Protein AF-A0A1A8JYV3-F1 (afdb_monomer_lite)

Radius of gyration: 14.18 Å; chains: 1; bounding box: 40×17×26 Å

Sequence (66 aa):
STFRVLYNLEVLSSKLMPTSDDEMAKTSSKSFCENFLKAGGLSLVVNVMQRDSIPSEVDYETRQGV

Organism: Nothobranchius kuhntae (NCBI:txid321403)

Structure (mmCIF, N/CA/C/O backbone):
data_AF-A0A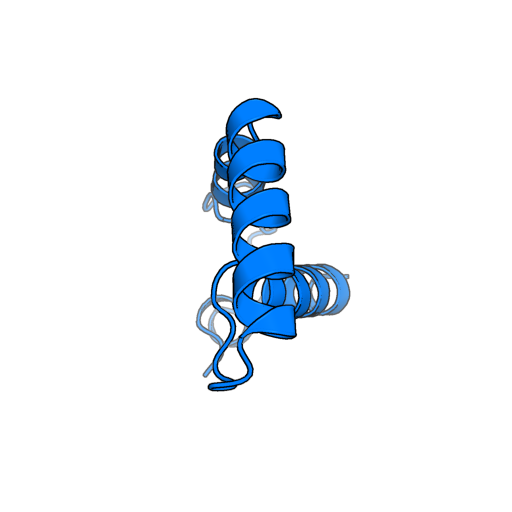1A8JYV3-F1
#
_entry.id   AF-A0A1A8JYV3-F1
#
loop_
_atom_site.group_PDB
_atom_site.id
_atom_site.type_symbol
_atom_site.label_atom_id
_atom_site.label_alt_id
_atom_site.label_comp_id
_atom_site.label_asym_id
_atom_site.label_entity_id
_atom_site.label_seq_id
_atom_site.pdbx_PDB_ins_code
_atom_site.Cartn_x
_atom_site.Cartn_y
_atom_site.Cartn_z
_atom_site.occupancy
_atom_site.B_iso_or_equiv
_atom_site.auth_seq_id
_atom_site.auth_comp_id
_atom_site.auth_asym_id
_atom_site.auth_atom_id
_atom_site.pdbx_PDB_model_num
ATOM 1 N N . SER A 1 1 ? -18.488 8.115 -2.385 1.00 66.75 1 SER A N 1
ATOM 2 C CA . SER A 1 1 ? -18.955 7.032 -3.270 1.00 66.75 1 SER A CA 1
ATOM 3 C C . SER A 1 1 ? -17.950 5.901 -3.214 1.00 66.75 1 SER A C 1
ATOM 5 O O . SER A 1 1 ? -16.758 6.180 -3.324 1.00 66.75 1 SER A O 1
ATOM 7 N N . THR A 1 2 ? -18.428 4.670 -3.042 1.00 71.38 2 THR A N 1
ATOM 8 C CA . THR A 1 2 ? -17.633 3.433 -3.000 1.00 71.38 2 THR A CA 1
ATOM 9 C C . THR A 1 2 ? -16.716 3.287 -4.216 1.00 71.38 2 THR A C 1
ATOM 11 O O . THR A 1 2 ? -15.538 2.994 -4.053 1.00 71.38 2 THR A O 1
ATOM 14 N N . PHE A 1 3 ? -17.192 3.644 -5.415 1.00 76.69 3 PHE A N 1
ATOM 15 C CA . PHE A 1 3 ? -16.390 3.623 -6.647 1.00 76.69 3 PHE A CA 1
ATOM 16 C C . PHE A 1 3 ? -15.122 4.479 -6.571 1.00 76.69 3 PHE A C 1
ATOM 18 O O . PHE A 1 3 ? -14.067 4.066 -7.040 1.00 76.69 3 PHE A O 1
ATOM 25 N N . ARG A 1 4 ? -15.187 5.659 -5.935 1.00 77.38 4 ARG A N 1
ATOM 26 C CA . ARG A 1 4 ? -13.997 6.511 -5.756 1.00 77.38 4 ARG A CA 1
ATOM 27 C C . ARG A 1 4 ? -12.973 5.866 -4.826 1.00 77.38 4 ARG A C 1
ATOM 29 O O . ARG A 1 4 ? -11.782 6.062 -5.020 1.00 77.38 4 ARG A O 1
ATOM 36 N N . VAL A 1 5 ? -13.432 5.128 -3.815 1.00 81.69 5 VAL A N 1
ATOM 37 C CA . VAL A 1 5 ? -12.549 4.419 -2.880 1.00 81.69 5 VAL A CA 1
ATOM 38 C C . VAL A 1 5 ? -11.873 3.250 -3.590 1.00 81.69 5 VAL A C 1
ATOM 40 O O . VAL A 1 5 ? -10.655 3.147 -3.524 1.00 81.69 5 VAL A O 1
ATOM 43 N N . LEU A 1 6 ? -12.635 2.442 -4.333 1.00 82.94 6 LEU A N 1
ATOM 44 C CA . LEU A 1 6 ? -12.104 1.324 -5.120 1.00 82.94 6 LEU A CA 1
ATOM 45 C C . LEU A 1 6 ? -11.068 1.792 -6.152 1.00 82.94 6 LEU A C 1
ATOM 47 O O . LEU A 1 6 ? -9.953 1.283 -6.163 1.00 82.94 6 LEU A O 1
ATOM 51 N N . TYR A 1 7 ? -11.382 2.835 -6.927 1.00 87.69 7 TYR A N 1
ATOM 52 C CA . TYR A 1 7 ? -10.441 3.419 -7.888 1.00 87.69 7 TYR A CA 1
ATOM 53 C C . TYR A 1 7 ? -9.158 3.926 -7.215 1.00 87.69 7 TYR A C 1
ATOM 55 O O . TYR A 1 7 ? -8.050 3.683 -7.687 1.00 87.69 7 TYR A O 1
ATOM 63 N N . ASN A 1 8 ? -9.283 4.615 -6.076 1.00 88.31 8 ASN A N 1
ATOM 64 C CA . ASN A 1 8 ? -8.114 5.100 -5.345 1.00 88.31 8 ASN A CA 1
ATOM 65 C C . ASN A 1 8 ? -7.236 3.948 -4.834 1.00 88.31 8 ASN A C 1
ATOM 67 O O . ASN A 1 8 ? -6.014 4.082 -4.825 1.00 88.31 8 ASN A O 1
ATOM 71 N N . LEU A 1 9 ? -7.840 2.831 -4.418 1.00 89.00 9 LEU A N 1
ATOM 72 C CA . LEU A 1 9 ? -7.114 1.633 -3.993 1.00 89.00 9 LEU A CA 1
ATOM 73 C C . LEU A 1 9 ? -6.423 0.942 -5.170 1.00 89.00 9 LEU A C 1
ATOM 75 O O . LEU A 1 9 ? -5.273 0.532 -5.035 1.00 89.00 9 LEU A O 1
ATOM 79 N N . GLU A 1 10 ? -7.068 0.882 -6.332 1.00 87.56 10 GLU A N 1
ATOM 80 C CA . GLU A 1 10 ? -6.473 0.356 -7.561 1.00 87.56 10 GLU A CA 1
ATOM 81 C C . GLU A 1 10 ? -5.249 1.187 -7.985 1.00 87.56 10 GLU A C 1
ATOM 83 O O . GLU A 1 10 ? -4.149 0.653 -8.151 1.00 87.56 10 GLU A O 1
ATOM 88 N N . VAL A 1 11 ? -5.388 2.516 -8.048 1.00 90.12 11 VAL A N 1
ATOM 89 C CA . VAL A 1 11 ? -4.281 3.438 -8.360 1.00 90.12 11 VAL A CA 1
ATOM 90 C C . VAL A 1 11 ? -3.159 3.350 -7.324 1.00 90.12 11 VAL A C 1
ATOM 92 O O . VAL A 1 11 ? -1.983 3.452 -7.672 1.00 90.12 11 VAL A O 1
ATOM 95 N N . LEU A 1 12 ? -3.491 3.167 -6.046 1.00 90.88 12 LEU A N 1
ATOM 96 C CA . LEU A 1 12 ? -2.491 2.979 -5.001 1.00 90.88 12 LEU A CA 1
ATOM 97 C C . LEU A 1 12 ?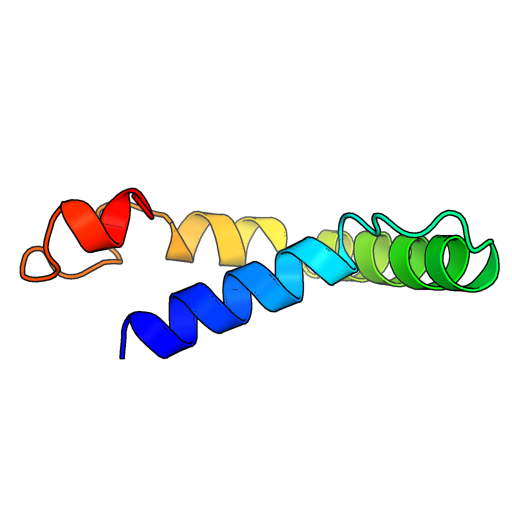 -1.736 1.655 -5.186 1.00 90.88 12 LEU A C 1
ATOM 99 O O . LEU A 1 12 ? -0.511 1.633 -5.072 1.00 90.88 12 LEU A O 1
ATOM 103 N N . SER A 1 13 ? -2.446 0.571 -5.506 1.00 89.19 13 SER A N 1
ATOM 104 C CA . SER A 1 13 ? -1.854 -0.754 -5.699 1.00 89.19 13 SER A CA 1
ATOM 105 C C 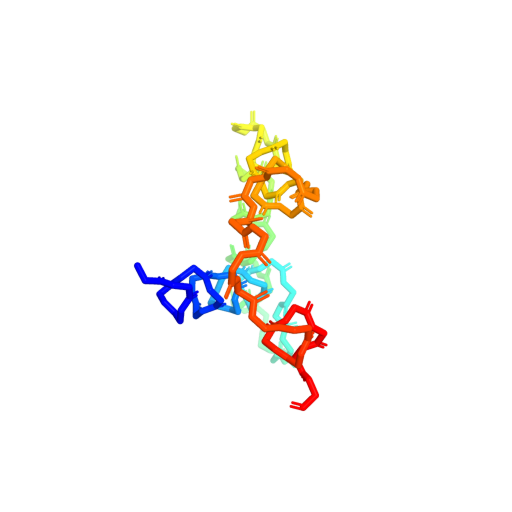. SER A 1 13 ? -0.831 -0.773 -6.838 1.00 89.19 13 SER A C 1
ATOM 107 O O . SER A 1 13 ? 0.260 -1.310 -6.657 1.00 89.19 13 SER A O 1
ATOM 109 N N . SER A 1 14 ? -1.108 -0.088 -7.952 1.00 88.38 14 SER A N 1
ATOM 110 C CA . SER A 1 14 ? -0.186 -0.017 -9.094 1.00 88.38 14 SER A CA 1
ATOM 111 C C . SER A 1 14 ? 1.093 0.771 -8.797 1.00 88.38 14 SER A C 1
ATOM 113 O O . SER A 1 14 ? 2.135 0.504 -9.391 1.00 88.38 14 SER A O 1
ATOM 115 N N . LYS A 1 15 ? 1.048 1.715 -7.846 1.00 87.50 15 LYS A N 1
ATOM 116 C CA . LYS A 1 15 ? 2.232 2.457 -7.375 1.00 87.50 15 LYS A CA 1
ATOM 117 C C . LYS A 1 15 ? 3.075 1.661 -6.380 1.00 87.50 15 LYS A C 1
ATOM 119 O O . LYS A 1 15 ? 4.270 1.915 -6.259 1.00 87.50 15 LYS A O 1
ATOM 124 N N . LEU A 1 16 ? 2.455 0.742 -5.639 1.00 89.06 16 LEU A N 1
ATOM 125 C CA . LEU A 1 16 ? 3.143 -0.131 -4.684 1.00 89.06 16 LEU A CA 1
ATOM 126 C C . LEU A 1 16 ? 3.738 -1.369 -5.362 1.00 89.06 16 LEU A C 1
ATOM 128 O O . LEU A 1 16 ? 4.798 -1.839 -4.953 1.00 89.06 16 LEU A O 1
ATOM 132 N N . MET A 1 17 ? 3.063 -1.884 -6.389 1.00 84.81 17 MET A N 1
ATOM 133 C CA . MET A 1 17 ? 3.442 -3.078 -7.141 1.00 84.81 17 MET A CA 1
ATOM 134 C C . MET A 1 17 ? 3.469 -2.750 -8.639 1.00 84.81 17 MET A C 1
ATOM 136 O O . MET A 1 17 ? 2.498 -3.026 -9.347 1.00 84.81 17 MET A O 1
ATOM 140 N N . PRO A 1 18 ? 4.553 -2.133 -9.139 1.00 79.94 18 PRO A N 1
ATOM 141 C CA . PRO A 1 18 ? 4.694 -1.876 -10.565 1.00 79.94 18 PRO A CA 1
ATOM 142 C C . PRO A 1 18 ? 4.776 -3.203 -11.329 1.00 79.94 18 PRO A C 1
ATOM 144 O O . PRO A 1 18 ? 5.519 -4.107 -10.950 1.00 79.94 18 PRO A O 1
ATOM 147 N N . THR A 1 19 ? 4.029 -3.314 -12.426 1.00 80.69 19 THR A N 1
ATOM 148 C CA . THR A 1 19 ? 4.042 -4.488 -13.318 1.00 80.69 19 THR A CA 1
ATOM 149 C C . THR A 1 19 ? 4.962 -4.308 -14.527 1.00 80.69 19 THR A C 1
ATOM 151 O O . THR A 1 19 ? 5.233 -5.266 -15.245 1.00 80.69 19 THR A O 1
ATOM 154 N N . SER A 1 20 ? 5.449 -3.087 -14.765 1.00 78.56 20 SER A N 1
ATOM 155 C CA . SER A 1 20 ? 6.392 -2.776 -15.837 1.00 78.56 20 SER A CA 1
ATOM 156 C C . SER A 1 20 ? 7.819 -3.144 -15.440 1.00 78.56 20 SER A C 1
ATOM 158 O O . SER A 1 20 ? 8.266 -2.791 -14.349 1.00 78.56 20 SER A O 1
ATOM 160 N N . ASP A 1 21 ? 8.572 -3.735 -16.366 1.00 76.94 21 ASP A N 1
ATOM 161 C CA . ASP A 1 21 ? 9.977 -4.107 -16.151 1.00 76.94 21 ASP A CA 1
ATOM 162 C C . ASP A 1 21 ? 10.970 -2.933 -16.310 1.00 76.94 21 ASP A C 1
ATOM 164 O O . ASP A 1 21 ? 12.182 -3.127 -16.345 1.00 76.94 21 ASP A O 1
ATOM 168 N N . ASP A 1 22 ? 10.461 -1.701 -16.390 1.00 86.56 22 ASP A N 1
ATOM 169 C CA . ASP A 1 22 ? 11.261 -0.482 -16.492 1.00 86.56 22 ASP A CA 1
ATOM 170 C C . ASP A 1 22 ? 11.984 -0.159 -15.168 1.00 86.56 22 ASP A C 1
ATOM 172 O O . ASP A 1 22 ? 11.365 0.030 -14.117 1.00 86.56 22 ASP A O 1
ATOM 176 N N . GLU A 1 23 ? 13.312 -0.057 -15.216 1.00 81.69 23 GLU A N 1
ATOM 177 C CA . GLU A 1 23 ? 14.162 0.181 -14.040 1.00 81.69 23 GLU A CA 1
ATOM 178 C C . GLU A 1 23 ? 13.892 1.541 -13.369 1.00 81.69 23 GLU A C 1
ATOM 180 O O . GLU A 1 23 ? 14.001 1.687 -12.142 1.00 81.69 23 GLU A O 1
ATOM 185 N N . MET A 1 24 ? 13.475 2.544 -14.150 1.00 80.88 24 MET A N 1
ATOM 186 C CA . MET A 1 24 ? 13.108 3.862 -13.628 1.00 80.88 24 MET A CA 1
ATOM 187 C C . MET A 1 24 ? 11.782 3.802 -12.850 1.00 80.88 24 MET A C 1
ATOM 189 O O . MET A 1 24 ? 11.671 4.341 -11.739 1.00 80.88 24 MET A O 1
ATOM 193 N N . ALA A 1 25 ? 10.797 3.069 -13.374 1.00 81.50 25 ALA A N 1
ATOM 194 C CA . ALA A 1 25 ? 9.549 2.757 -12.684 1.00 81.50 25 ALA A CA 1
ATOM 195 C C . ALA A 1 25 ? 9.772 1.933 -11.401 1.00 81.50 25 ALA A C 1
ATOM 197 O O . ALA A 1 25 ? 9.160 2.225 -10.371 1.00 81.50 25 ALA A O 1
ATOM 198 N N . LYS A 1 26 ? 10.694 0.960 -11.399 1.00 84.38 26 LYS A N 1
ATOM 199 C CA . LYS A 1 26 ? 11.034 0.178 -10.192 1.00 84.38 26 LYS A CA 1
ATOM 200 C C . LYS A 1 26 ? 11.640 1.045 -9.091 1.00 84.38 26 LYS A C 1
ATOM 202 O O . LYS A 1 26 ? 11.238 0.945 -7.931 1.00 84.38 26 LYS A O 1
ATOM 207 N N . THR A 1 27 ? 12.572 1.930 -9.446 1.00 87.38 27 THR A N 1
ATOM 208 C CA . THR A 1 27 ? 13.241 2.818 -8.480 1.00 87.38 27 THR A CA 1
ATOM 209 C C . THR A 1 27 ? 12.254 3.789 -7.828 1.00 87.38 27 THR A C 1
ATOM 211 O O . THR A 1 27 ? 12.229 3.934 -6.603 1.00 87.38 27 THR A O 1
ATOM 214 N N . SER A 1 28 ? 11.399 4.423 -8.634 1.00 86.94 28 SER A N 1
ATOM 215 C CA . SER A 1 28 ? 10.366 5.340 -8.137 1.00 86.94 28 SER A CA 1
ATOM 216 C C . SER A 1 28 ? 9.319 4.626 -7.274 1.00 86.94 28 SER A C 1
ATOM 218 O O . SER A 1 28 ? 8.970 5.126 -6.204 1.00 86.94 28 SER A O 1
ATOM 220 N N . SER A 1 29 ? 8.892 3.424 -7.669 1.00 88.88 29 SER A N 1
ATOM 221 C CA . SER A 1 29 ? 7.949 2.608 -6.892 1.00 88.88 29 SER A CA 1
ATOM 222 C C . SER A 1 29 ? 8.538 2.145 -5.561 1.00 88.88 29 SER A C 1
ATOM 224 O O . SER A 1 29 ? 7.853 2.174 -4.541 1.00 88.88 29 SER A O 1
ATOM 226 N N . LYS A 1 30 ? 9.830 1.793 -5.525 1.00 90.25 30 LYS A N 1
ATOM 227 C CA . LYS A 1 30 ? 10.526 1.449 -4.278 1.00 90.25 30 LYS A CA 1
ATOM 228 C C . LYS A 1 30 ? 10.561 2.634 -3.313 1.00 90.25 30 LYS A C 1
ATOM 230 O O . LYS A 1 30 ? 10.193 2.484 -2.151 1.00 90.25 30 LYS A O 1
ATOM 235 N N . SER A 1 31 ? 10.939 3.818 -3.802 1.00 92.88 31 SER A N 1
ATOM 236 C CA . SER A 1 31 ? 10.946 5.043 -2.991 1.00 92.88 31 SER A CA 1
ATOM 237 C C . SER A 1 31 ? 9.547 5.386 -2.468 1.00 92.88 31 SER A C 1
ATOM 239 O O . SER A 1 31 ? 9.378 5.698 -1.288 1.00 92.88 31 SER A O 1
ATOM 241 N N . PHE A 1 32 ? 8.526 5.272 -3.322 1.00 93.44 32 PHE A N 1
ATOM 242 C CA . PHE A 1 32 ? 7.136 5.460 -2.922 1.00 93.44 32 PHE A CA 1
ATOM 243 C C . PHE A 1 32 ? 6.715 4.459 -1.841 1.00 93.44 32 PHE A C 1
ATOM 245 O O . PHE A 1 32 ? 6.173 4.875 -0.822 1.00 93.44 32 PHE A O 1
ATOM 252 N N . CYS A 1 33 ? 7.004 3.168 -2.025 1.00 93.94 33 CYS A N 1
ATOM 253 C CA . CYS A 1 33 ? 6.662 2.106 -1.082 1.00 93.94 33 CYS A CA 1
ATOM 254 C C . CYS A 1 33 ? 7.293 2.345 0.297 1.00 93.94 33 CYS A C 1
ATOM 256 O O . CYS A 1 33 ? 6.599 2.315 1.312 1.00 93.94 33 CYS A O 1
ATOM 258 N N . GLU A 1 34 ? 8.585 2.678 0.347 1.00 95.19 34 GLU A N 1
ATOM 259 C CA . GLU A 1 34 ? 9.269 2.986 1.606 1.00 95.19 34 GLU A CA 1
ATOM 260 C C . GLU A 1 34 ? 8.649 4.193 2.322 1.00 95.19 34 GLU A C 1
ATOM 262 O O . GLU A 1 34 ? 8.407 4.141 3.529 1.00 95.19 34 GLU A O 1
ATOM 267 N N . ASN A 1 35 ? 8.364 5.273 1.589 1.00 96.25 35 ASN A N 1
ATOM 268 C CA . ASN A 1 35 ? 7.738 6.471 2.151 1.00 96.25 35 ASN A CA 1
ATOM 269 C C . ASN A 1 35 ? 6.305 6.197 2.624 1.00 96.25 35 ASN A C 1
ATOM 271 O O . ASN A 1 35 ? 5.915 6.634 3.706 1.00 96.25 35 ASN A O 1
ATOM 275 N N . PHE A 1 36 ? 5.540 5.433 1.846 1.00 95.44 36 PHE A N 1
ATOM 276 C CA . PHE A 1 36 ? 4.180 5.026 2.174 1.00 95.44 36 PHE A CA 1
ATOM 277 C C . PHE A 1 36 ? 4.136 4.199 3.464 1.00 95.44 36 PHE A C 1
ATOM 279 O O . PHE A 1 36 ? 3.331 4.482 4.353 1.00 95.44 36 PHE A O 1
ATOM 286 N N . LEU A 1 37 ? 5.032 3.217 3.608 1.00 94.62 37 LEU A N 1
ATOM 287 C CA . LEU A 1 37 ? 5.127 2.394 4.815 1.00 94.62 37 LEU A CA 1
ATOM 288 C C . LEU A 1 37 ? 5.569 3.217 6.031 1.00 94.62 37 LEU A C 1
ATOM 290 O O . LEU A 1 37 ? 4.951 3.108 7.089 1.00 94.62 37 LEU A O 1
ATOM 294 N N . LYS A 1 38 ? 6.576 4.090 5.878 1.00 96.44 38 LYS A N 1
ATOM 295 C CA . LYS A 1 38 ? 7.042 4.992 6.950 1.00 96.44 38 LYS A CA 1
ATOM 296 C C . LYS A 1 38 ? 5.955 5.953 7.429 1.00 96.44 38 LYS A C 1
ATOM 298 O O . LYS A 1 38 ? 5.910 6.275 8.610 1.00 96.44 38 LYS A O 1
ATOM 303 N N . ALA A 1 39 ? 5.065 6.379 6.536 1.00 96.50 39 ALA A N 1
ATOM 304 C CA . ALA A 1 39 ? 3.924 7.228 6.868 1.00 96.50 39 ALA A CA 1
ATOM 305 C C . ALA A 1 39 ? 2.738 6.461 7.494 1.00 96.50 39 ALA A C 1
ATOM 307 O O . ALA A 1 39 ? 1.695 7.058 7.749 1.00 96.50 39 ALA A O 1
ATOM 308 N N . GLY A 1 40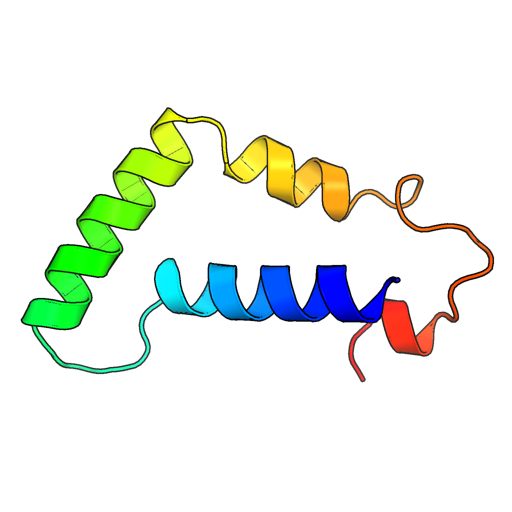 ? 2.857 5.146 7.720 1.00 94.94 40 GLY A N 1
ATOM 309 C CA . GLY A 1 40 ? 1.768 4.324 8.254 1.00 94.94 40 GLY A CA 1
ATOM 310 C C . GLY A 1 40 ? 0.662 4.023 7.236 1.00 94.94 40 GLY A C 1
ATOM 311 O O . GLY A 1 40 ? -0.445 3.649 7.624 1.00 94.94 40 GLY A O 1
ATOM 312 N N . GLY A 1 41 ? 0.945 4.153 5.936 1.00 92.75 41 GLY A N 1
ATOM 313 C CA . GLY A 1 41 ? -0.036 3.997 4.861 1.00 92.75 41 GLY A CA 1
ATOM 314 C C . GLY A 1 41 ? -0.749 2.642 4.852 1.00 92.75 41 GLY A C 1
ATOM 315 O O . GLY A 1 41 ? -1.935 2.575 4.531 1.00 92.75 41 GLY A O 1
ATOM 316 N N . LEU A 1 42 ? -0.076 1.571 5.286 1.00 90.88 42 LEU A N 1
ATOM 317 C CA . LEU A 1 42 ? -0.697 0.250 5.411 1.00 90.88 42 LEU A CA 1
ATOM 318 C C . LEU A 1 42 ? -1.863 0.252 6.412 1.00 90.88 42 LEU A C 1
ATOM 320 O O . LEU A 1 42 ? -2.904 -0.333 6.131 1.00 90.88 42 LEU A O 1
ATOM 324 N N . SER A 1 43 ? -1.723 0.953 7.541 1.00 90.75 43 SER A N 1
ATOM 325 C CA . SER A 1 43 ? -2.794 1.079 8.539 1.00 90.75 43 SER A CA 1
ATOM 326 C C . SER A 1 43 ? -4.014 1.793 7.951 1.00 90.75 43 SER A C 1
ATOM 328 O O . SER A 1 43 ? -5.144 1.349 8.134 1.00 90.75 43 SER A O 1
ATOM 330 N N . LEU A 1 44 ? -3.791 2.844 7.152 1.00 88.44 44 LEU A N 1
ATOM 331 C CA . LEU A 1 44 ? -4.868 3.553 6.454 1.00 88.44 44 LEU A CA 1
ATOM 332 C C . LEU A 1 44 ? -5.624 2.629 5.491 1.00 88.44 44 LEU A C 1
ATOM 334 O O . LEU A 1 44 ? -6.851 2.606 5.515 1.00 88.44 44 LEU A O 1
ATOM 338 N N . VAL A 1 45 ? -4.910 1.839 4.683 1.00 87.94 45 VAL A N 1
ATOM 339 C CA . VAL A 1 45 ? -5.532 0.892 3.742 1.00 87.94 45 VAL A CA 1
ATOM 340 C C . VAL A 1 45 ? -6.307 -0.197 4.481 1.00 87.94 45 VAL A C 1
ATOM 342 O O . VAL A 1 45 ? -7.454 -0.465 4.135 1.00 87.94 45 VAL A O 1
ATOM 345 N N . VAL A 1 46 ? -5.725 -0.783 5.530 1.00 85.31 46 VAL A N 1
ATOM 346 C CA . VAL A 1 46 ? -6.395 -1.805 6.349 1.00 85.31 46 VAL A CA 1
ATOM 347 C C . VAL A 1 46 ? -7.673 -1.251 6.978 1.00 85.31 46 VAL A C 1
ATOM 349 O O . VAL A 1 46 ? -8.705 -1.912 6.922 1.00 85.31 46 VAL A O 1
ATOM 352 N N . ASN A 1 47 ? -7.649 -0.023 7.499 1.00 84.56 47 ASN A N 1
ATOM 353 C CA . ASN A 1 47 ? -8.829 0.615 8.089 1.00 84.56 47 ASN A CA 1
ATOM 354 C C . ASN A 1 47 ? -9.939 0.877 7.059 1.00 84.56 47 ASN A C 1
ATOM 356 O O . ASN A 1 47 ? -11.117 0.781 7.392 1.00 84.56 47 ASN A O 1
ATOM 360 N N . VAL A 1 48 ? -9.589 1.159 5.800 1.00 80.31 48 VAL A N 1
ATOM 361 C CA . VAL A 1 48 ? -10.565 1.293 4.700 1.00 80.31 48 VAL A CA 1
ATOM 362 C C . VAL A 1 48 ? -11.173 -0.061 4.306 1.00 80.31 48 VAL A C 1
ATOM 364 O O . VAL A 1 48 ? -12.309 -0.107 3.844 1.00 80.31 48 VAL A O 1
ATOM 367 N N . MET A 1 49 ? -10.440 -1.160 4.501 1.00 75.31 49 MET A N 1
ATOM 368 C CA . MET A 1 49 ? -10.879 -2.525 4.177 1.00 75.31 49 MET A CA 1
ATOM 369 C C . MET A 1 49 ? -11.620 -3.231 5.321 1.00 75.31 49 MET A C 1
ATOM 371 O O . MET A 1 49 ? -12.159 -4.321 5.119 1.00 75.31 49 MET A O 1
ATOM 375 N N . GLN A 1 50 ? -11.654 -2.648 6.522 1.00 75.75 50 GLN A N 1
ATOM 376 C CA . GLN A 1 50 ? -12.392 -3.220 7.644 1.00 75.75 50 GLN A CA 1
ATOM 377 C C . GLN A 1 50 ? -13.895 -3.324 7.333 1.00 75.75 50 GLN A C 1
ATOM 379 O O . GLN A 1 50 ? -14.496 -2.514 6.631 1.00 75.75 50 GLN A O 1
ATOM 384 N N . ARG A 1 51 ? -14.522 -4.383 7.854 1.00 56.81 51 ARG A N 1
ATOM 385 C CA . ARG A 1 51 ? -15.911 -4.749 7.537 1.00 56.81 51 ARG A CA 1
ATOM 386 C C . ARG A 1 51 ? -16.920 -3.652 7.891 1.00 56.81 51 ARG A C 1
ATOM 388 O O . ARG A 1 51 ? -17.948 -3.564 7.221 1.00 56.81 51 ARG A O 1
ATOM 395 N N . ASP A 1 52 ? -16.590 -2.846 8.895 1.00 58.09 52 ASP A N 1
ATOM 396 C CA . ASP A 1 52 ? -17.457 -1.824 9.484 1.00 58.09 52 ASP A CA 1
ATOM 397 C C . ASP A 1 52 ? -17.269 -0.432 8.852 1.00 58.09 52 ASP A C 1
ATOM 399 O O . ASP A 1 52 ? -18.090 0.456 9.067 1.00 58.09 52 ASP A O 1
ATOM 403 N N . SER A 1 53 ? -16.215 -0.225 8.052 1.00 58.84 53 SER A N 1
ATOM 404 C CA . SER A 1 53 ? -15.957 1.039 7.342 1.00 58.84 53 SER A CA 1
ATOM 405 C C . SER A 1 53 ? -16.621 1.110 5.962 1.00 58.84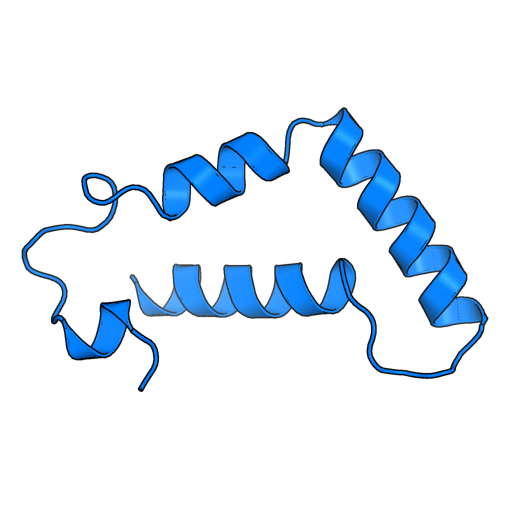 53 SER A C 1
ATOM 407 O O . SER A 1 53 ? -16.709 2.189 5.371 1.00 58.84 53 SER A O 1
ATOM 409 N N . ILE A 1 54 ? -17.151 -0.013 5.468 1.00 57.38 54 ILE A N 1
ATOM 410 C CA . ILE A 1 54 ? -18.009 -0.077 4.282 1.00 57.38 54 ILE A CA 1
ATOM 411 C C . ILE A 1 54 ? -19.458 -0.216 4.771 1.00 57.38 54 ILE A C 1
ATOM 413 O O . ILE A 1 54 ? -19.761 -1.232 5.405 1.00 57.38 54 ILE A O 1
ATOM 417 N N . PRO A 1 55 ? -20.354 0.756 4.496 1.00 58.03 55 PRO A N 1
ATOM 418 C CA . PRO A 1 55 ? -21.749 0.682 4.920 1.00 58.03 55 PRO A CA 1
ATOM 419 C C . PRO A 1 55 ? -22.366 -0.663 4.529 1.00 58.03 55 PRO A C 1
ATOM 421 O O . PRO A 1 55 ? -22.162 -1.137 3.412 1.00 58.03 55 PRO A O 1
ATOM 424 N N . SER A 1 56 ? -23.132 -1.276 5.432 1.00 55.16 56 SER A N 1
ATOM 425 C CA . SER A 1 56 ? -23.809 -2.563 5.202 1.00 55.16 56 SER A CA 1
ATOM 426 C C . SER A 1 56 ? -24.791 -2.547 4.024 1.00 55.16 56 SER A C 1
ATOM 428 O O . SER A 1 56 ? -25.212 -3.604 3.572 1.00 55.16 56 SER A O 1
ATOM 430 N N . GLU A 1 57 ? -25.136 -1.355 3.536 1.00 55.44 57 GLU A N 1
ATOM 431 C CA . GLU A 1 57 ? -25.965 -1.097 2.354 1.00 55.44 57 GLU A CA 1
ATOM 432 C C . GLU A 1 57 ? -25.193 -1.215 1.027 1.00 55.44 57 GLU A C 1
ATOM 434 O O . GLU A 1 57 ? -25.796 -1.171 -0.042 1.00 55.44 57 GLU A O 1
ATOM 439 N N . VAL A 1 58 ? -23.861 -1.342 1.066 1.00 57.19 58 VAL A N 1
ATOM 440 C CA . VAL A 1 58 ? -23.043 -1.562 -0.131 1.00 57.19 58 VAL A CA 1
ATOM 441 C C . VAL A 1 58 ? -23.056 -3.050 -0.469 1.00 57.19 58 VAL A C 1
ATOM 443 O O . VAL A 1 58 ? -22.578 -3.879 0.310 1.00 57.19 58 VAL A O 1
ATOM 446 N N . ASP A 1 59 ? -23.608 -3.349 -1.643 1.00 52.94 59 ASP A N 1
ATOM 447 C CA . ASP A 1 59 ? -23.853 -4.692 -2.159 1.00 52.94 59 ASP A CA 1
ATOM 448 C C . ASP A 1 59 ? -22.609 -5.597 -2.109 1.00 52.94 59 ASP A C 1
ATOM 450 O O . ASP A 1 59 ? -21.473 -5.150 -2.304 1.00 52.94 59 ASP A O 1
ATOM 454 N N . TYR A 1 60 ? -22.824 -6.887 -1.849 1.00 55.88 60 TYR A N 1
ATOM 455 C CA . TYR A 1 60 ? -21.760 -7.877 -1.657 1.00 55.88 60 TYR A CA 1
ATOM 456 C C . TYR A 1 60 ? -20.869 -8.012 -2.902 1.00 55.88 60 TYR A C 1
ATOM 458 O O . TYR A 1 60 ? -19.653 -8.161 -2.775 1.00 55.88 60 TYR A O 1
ATOM 466 N N . GLU A 1 61 ? -21.452 -7.861 -4.092 1.00 58.44 61 GLU A N 1
ATOM 467 C CA . GLU A 1 61 ? -20.744 -7.871 -5.381 1.00 58.44 61 GLU A CA 1
ATOM 468 C C . GLU A 1 61 ? -19.699 -6.748 -5.466 1.00 58.44 61 GLU A C 1
ATOM 470 O O . GLU A 1 61 ? -18.547 -6.972 -5.836 1.00 58.44 61 GLU A O 1
ATOM 475 N N . THR A 1 62 ? -20.041 -5.551 -4.976 1.00 63.28 62 THR A N 1
ATOM 476 C CA . THR A 1 62 ? -19.108 -4.413 -4.929 1.00 63.28 62 THR A CA 1
ATOM 477 C C . THR A 1 62 ? -17.988 -4.622 -3.899 1.00 63.28 62 THR A C 1
ATOM 479 O O . THR A 1 62 ? -16.922 -4.017 -4.012 1.00 63.28 62 THR A O 1
ATOM 482 N N . ARG A 1 63 ? -18.193 -5.484 -2.890 1.00 58.84 63 ARG A N 1
ATOM 483 C CA . ARG A 1 63 ? -17.191 -5.784 -1.848 1.00 58.84 63 ARG A CA 1
ATOM 484 C C . ARG A 1 63 ? -16.157 -6.821 -2.286 1.00 58.84 63 ARG A C 1
ATOM 486 O O . ARG A 1 63 ? -15.064 -6.815 -1.727 1.00 58.84 63 ARG A O 1
ATOM 493 N N . GLN A 1 64 ? -16.483 -7.698 -3.237 1.00 58.97 64 GLN A N 1
ATOM 494 C CA . GLN A 1 64 ? -15.548 -8.709 -3.748 1.00 58.97 64 GLN A CA 1
ATOM 495 C C . GLN A 1 64 ? -14.865 -8.330 -5.068 1.00 58.97 64 GLN A C 1
ATOM 497 O O . GLN A 1 64 ? -13.883 -8.977 -5.420 1.00 58.97 64 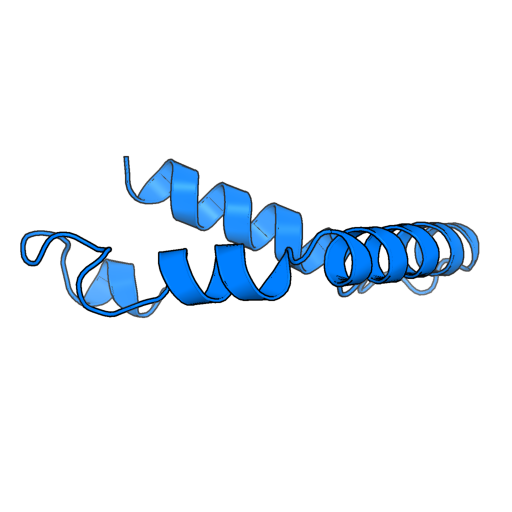GLN A O 1
ATOM 502 N N . GLY A 1 65 ? -15.320 -7.278 -5.759 1.00 55.25 65 GLY A N 1
ATOM 503 C CA . GLY A 1 65 ? -14.715 -6.857 -7.028 1.00 55.25 65 GLY A CA 1
ATOM 504 C C . GLY A 1 65 ? -14.838 -7.912 -8.133 1.00 55.25 65 GLY A C 1
ATOM 505 O O . GLY A 1 65 ? -13.917 -8.038 -8.939 1.00 55.25 65 GLY A O 1
ATOM 506 N N . VAL A 1 66 ? -15.931 -8.687 -8.116 1.00 43.81 66 VAL A N 1
ATOM 507 C CA . VAL A 1 66 ? -16.282 -9.679 -9.150 1.00 43.81 66 VAL A CA 1
ATOM 508 C C . VAL A 1 66 ? -16.927 -9.003 -10.350 1.00 43.81 66 VAL A C 1
ATOM 510 O O . VAL A 1 66 ? -17.699 -8.044 -10.126 1.00 43.81 66 VAL A O 1
#

pLDDT: mean 79.09, std 14.22, range [43.81, 96.5]

Secondary structure (DSSP, 8-state):
-HHHHHHHHHHHHHHHS--S--HHHHHHHHHHHHHHHHTTHHHHHHHHHSTTTS-TTS-HHHHHT-

Foldseek 3Di:
DLVVVVVVVVVVVCLCDPPDPDPVSVVNSVVVNVVCVVVVVVVVVVVCLDPVNDPPPPDPCSNVVD